Protein AF-A0A101G622-F1 (afdb_monomer)

Secondary structure (DSSP, 8-state):
--HHHH-SSHHHHHHHHHHHHHHHHHHHHHHHHTSSS-HHHHHHHHHHHHHHHHHHS-HHHHHHHHTT-HHHHHHHHHHHHHHHHHHHHHHHHHHHTTSS-TT--HHHHHHHHHHHHHHHHHS-GGGT-SSHHHHHHHHHHHHHHTTSPP----

Mean predicted aligned error: 6.84 Å

Solvent-accessible surface area (backbone atoms only — not comparable to full-atom values): 9108 Å² total; per-residue (Å²): 127,72,62,72,76,77,27,91,44,72,65,54,44,52,53,51,52,52,52,47,54,54,51,52,49,50,53,52,51,48,51,48,74,68,46,94,59,60,63,71,56,35,52,52,52,46,50,54,51,56,53,57,49,42,83,74,53,54,68,67,59,58,58,63,46,59,80,69,40,73,68,51,56,54,49,51,54,50,51,52,51,53,52,51,52,54,50,51,51,51,50,52,55,26,29,76,73,65,74,38,68,78,82,62,56,62,70,60,52,54,49,52,52,52,51,58,66,46,44,73,82,75,48,84,54,72,85,81,29,97,43,70,62,53,47,51,49,55,51,52,44,40,70,79,44,49,93,51,82,76,83,71,88,126

pLDDT: mean 81.06, std 10.43, range [35.12, 93.88]

Sequence (154 aa):
MTFYKHFRNKKDLVLQIIKKLYDDAIDEGKSVLRSSKPHRQRVADLLEWKIKMLDQQTPPMLLDIKDYDPSLEKFIKQKSSESLLLFKDFIRDGQEEGVFRKNLNMGFLLHIFQILSNSFFSENLEQYFESYEDYIREYLDFLFYGLTEREDKA

Foldseek 3Di:
DVVCVVAVDPLRVVLVVVLVVLVVLVVVLVCLLPDPDPLVVSLVVNLVSVLVVPVVDFPVNVVVVVVRDVVVVVVVVVSVVVVLVSVLVSQVVCVVVVNDPVPDDSVVVSVVVVVLVVCSVVPPCVVPDVGVSRSVNVVSCCVRVNPDDDPDDD

Structure (mmCIF, N/CA/C/O backbone):
data_AF-A0A101G622-F1
#
_entry.id   AF-A0A101G622-F1
#
loop_
_atom_site.group_PDB
_atom_site.id
_atom_site.type_symbol
_atom_site.label_atom_id
_atom_site.label_alt_id
_atom_site.label_comp_id
_atom_site.label_asym_id
_atom_site.label_entity_id
_atom_site.label_seq_id
_atom_site.pdbx_PDB_ins_code
_atom_site.Cartn_x
_atom_site.Cartn_y
_atom_site.Cartn_z
_atom_site.occupancy
_atom_site.B_iso_or_equiv
_atom_site.auth_seq_id
_atom_site.auth_comp_id
_atom_site.auth_asym_id
_atom_site.auth_atom_id
_atom_site.pdbx_PDB_model_num
ATOM 1 N N . MET A 1 1 ? 27.408 -17.971 -25.029 1.00 57.47 1 MET A N 1
ATOM 2 C CA . MET A 1 1 ? 26.592 -16.760 -24.786 1.00 57.47 1 MET A CA 1
ATOM 3 C C . MET A 1 1 ? 25.468 -17.099 -23.820 1.00 57.47 1 MET A C 1
ATOM 5 O O . MET A 1 1 ? 24.574 -17.845 -24.194 1.00 57.47 1 MET A O 1
ATOM 9 N N . THR A 1 2 ? 25.524 -16.597 -22.587 1.00 81.44 2 THR A N 1
ATOM 10 C CA . THR A 1 2 ? 24.566 -16.958 -21.522 1.00 81.44 2 THR A CA 1
ATOM 11 C C . THR A 1 2 ? 23.343 -16.033 -21.496 1.00 81.44 2 THR A C 1
ATOM 13 O O . THR A 1 2 ? 22.255 -16.480 -21.177 1.00 81.44 2 THR A O 1
ATOM 16 N N . PHE A 1 3 ? 23.483 -14.769 -21.916 1.00 80.81 3 PHE A N 1
ATOM 17 C CA . PHE A 1 3 ? 22.412 -13.761 -21.870 1.00 80.81 3 PHE A CA 1
ATOM 18 C C . PHE A 1 3 ? 21.204 -14.107 -22.758 1.00 80.81 3 PHE A C 1
ATOM 20 O O . PHE A 1 3 ? 20.089 -14.260 -22.269 1.00 80.81 3 PHE A O 1
ATOM 27 N N . TYR A 1 4 ? 21.437 -14.315 -24.058 1.00 84.06 4 TYR A N 1
ATOM 28 C CA . TYR A 1 4 ? 20.369 -14.593 -25.029 1.00 84.06 4 TYR A CA 1
ATOM 29 C C . TYR A 1 4 ? 19.739 -15.987 -24.896 1.00 84.06 4 TYR A C 1
ATOM 31 O O . TYR A 1 4 ? 18.751 -16.286 -25.558 1.00 84.06 4 TYR A O 1
ATOM 39 N N . LYS A 1 5 ? 20.288 -16.838 -24.018 1.00 82.31 5 LYS A N 1
ATOM 40 C CA . LYS A 1 5 ? 19.654 -18.100 -23.617 1.00 82.31 5 LYS A CA 1
ATOM 41 C C . LYS A 1 5 ? 18.431 -17.859 -22.724 1.00 82.31 5 LYS A C 1
ATOM 43 O O . LYS A 1 5 ? 17.519 -18.678 -22.726 1.00 82.31 5 LYS A O 1
ATOM 48 N N . HIS A 1 6 ? 18.426 -16.761 -21.967 1.00 82.06 6 HIS A N 1
ATOM 49 C CA . HIS A 1 6 ? 17.393 -16.447 -20.978 1.00 82.06 6 HIS A CA 1
ATOM 50 C C . HIS A 1 6 ? 16.532 -15.240 -21.369 1.00 82.06 6 HIS A C 1
ATOM 52 O O . HIS A 1 6 ? 15.362 -15.200 -21.004 1.00 82.06 6 HIS A O 1
ATOM 58 N N . PHE A 1 7 ? 17.077 -14.295 -22.143 1.00 86.12 7 PHE A N 1
ATOM 59 C CA . PHE A 1 7 ? 16.385 -13.055 -22.501 1.00 86.12 7 PHE A CA 1
ATOM 60 C C . PHE A 1 7 ? 16.459 -12.788 -23.998 1.00 86.12 7 PHE A C 1
ATOM 62 O O . PHE A 1 7 ? 17.532 -12.840 -24.601 1.00 86.12 7 PHE A O 1
ATOM 69 N N . ARG A 1 8 ? 15.324 -12.441 -24.607 1.00 81.38 8 ARG A N 1
ATOM 70 C CA . ARG A 1 8 ? 15.254 -12.154 -26.050 1.00 81.38 8 ARG A CA 1
ATOM 71 C C . ARG A 1 8 ? 16.020 -10.883 -26.413 1.00 81.38 8 ARG A C 1
ATOM 73 O O . ARG A 1 8 ? 16.626 -10.807 -27.476 1.00 81.38 8 ARG A O 1
ATOM 80 N N . ASN A 1 9 ? 15.974 -9.879 -25.541 1.00 84.31 9 ASN A N 1
ATOM 81 C CA . ASN A 1 9 ? 16.667 -8.600 -25.678 1.00 84.31 9 ASN A CA 1
ATOM 82 C C . ASN A 1 9 ? 16.691 -7.866 -24.320 1.00 84.31 9 ASN A C 1
ATOM 84 O O . ASN A 1 9 ? 16.136 -8.345 -23.332 1.00 84.31 9 ASN A O 1
ATOM 88 N N . LYS A 1 10 ? 17.321 -6.685 -24.263 1.0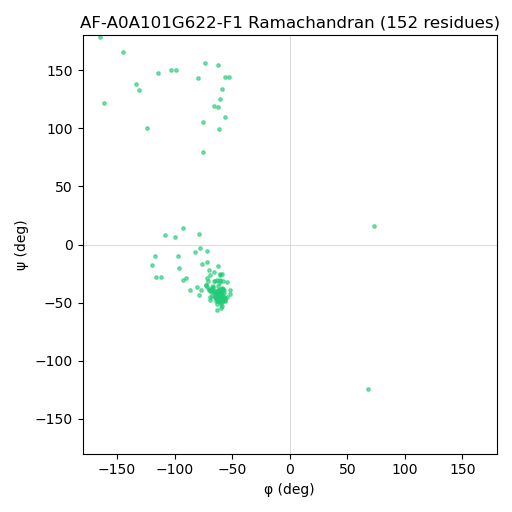0 82.56 10 LYS A N 1
ATOM 89 C CA . LYS A 1 10 ? 17.373 -5.867 -23.038 1.00 82.56 10 LYS A CA 1
ATOM 90 C C . LYS A 1 10 ? 15.985 -5.449 -22.532 1.00 82.56 10 LYS A C 1
ATOM 92 O O . LYS A 1 10 ? 15.811 -5.353 -21.324 1.00 82.56 10 LYS A O 1
ATOM 97 N N . LYS A 1 11 ? 15.005 -5.249 -23.424 1.00 80.88 11 LYS A N 1
ATOM 98 C CA . LYS A 1 11 ? 13.637 -4.888 -23.023 1.00 80.88 11 LYS A CA 1
ATOM 99 C C . LYS A 1 11 ? 12.943 -6.026 -22.283 1.00 80.88 11 LYS A C 1
ATOM 101 O O . LYS A 1 11 ? 12.338 -5.806 -21.243 1.00 80.88 11 LYS A O 1
ATOM 106 N N . ASP A 1 12 ? 13.088 -7.240 -22.804 1.00 83.00 12 ASP A N 1
ATOM 107 C CA . ASP A 1 12 ? 12.561 -8.462 -22.195 1.00 83.00 12 ASP A CA 1
ATOM 108 C C . ASP A 1 12 ? 13.156 -8.696 -20.798 1.00 83.00 12 ASP A C 1
ATOM 110 O O . ASP A 1 12 ? 12.424 -8.987 -19.856 1.00 83.00 12 ASP A O 1
ATOM 114 N N . LEU A 1 13 ? 14.463 -8.463 -20.629 1.00 85.25 13 LEU A N 1
ATOM 115 C CA . LEU A 1 13 ? 15.103 -8.509 -19.313 1.00 85.25 13 LEU A CA 1
ATOM 116 C C . LEU A 1 13 ? 14.490 -7.496 -18.333 1.00 85.25 13 LEU A C 1
ATOM 11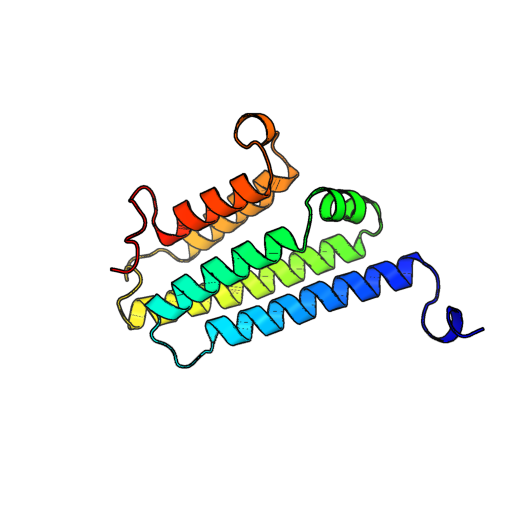8 O O . LEU A 1 13 ? 14.111 -7.875 -17.227 1.00 85.25 13 LEU A O 1
ATOM 122 N N . VAL A 1 14 ? 14.372 -6.225 -18.731 1.00 82.19 14 VAL A N 1
ATOM 123 C CA . VAL A 1 14 ? 13.802 -5.164 -17.880 1.00 82.19 14 VAL A CA 1
ATOM 124 C C . VAL A 1 14 ? 12.365 -5.501 -17.477 1.00 82.19 14 VAL A C 1
ATOM 126 O O . VAL A 1 14 ? 12.024 -5.428 -16.298 1.00 82.19 14 VAL A O 1
ATOM 129 N N . LEU A 1 15 ? 11.542 -5.961 -18.423 1.00 82.44 15 LEU A N 1
ATOM 130 C CA . LEU A 1 15 ? 10.162 -6.361 -18.149 1.00 82.44 15 LEU A CA 1
ATOM 131 C C . LEU A 1 15 ? 10.084 -7.516 -17.139 1.00 82.44 15 LEU A C 1
ATOM 133 O O . LEU A 1 15 ? 9.225 -7.500 -16.258 1.00 82.44 15 LEU A O 1
ATOM 137 N N . GLN A 1 16 ? 10.960 -8.516 -17.253 1.00 87.00 16 GLN A N 1
ATOM 138 C CA . GLN A 1 16 ? 10.999 -9.640 -16.313 1.00 87.00 16 GLN A CA 1
ATOM 139 C C . GLN A 1 16 ? 11.455 -9.212 -14.914 1.00 87.00 16 GLN A C 1
ATOM 141 O O . GLN A 1 16 ? 10.869 -9.667 -13.932 1.00 87.00 16 GLN A O 1
ATOM 146 N N . ILE A 1 17 ? 12.439 -8.311 -14.817 1.00 86.06 17 ILE A N 1
ATOM 147 C CA . ILE A 1 17 ? 12.878 -7.740 -13.535 1.00 86.06 17 ILE A CA 1
ATOM 148 C C . ILE A 1 17 ? 11.718 -7.005 -12.863 1.00 86.06 17 ILE A C 1
ATOM 150 O O . ILE A 1 17 ? 11.421 -7.275 -11.705 1.00 86.06 17 ILE A O 1
ATOM 154 N N . ILE A 1 18 ? 11.022 -6.132 -13.594 1.00 83.50 18 ILE A N 1
ATOM 155 C CA . ILE A 1 18 ? 9.917 -5.345 -13.034 1.00 83.50 18 ILE A CA 1
ATOM 156 C C . ILE A 1 18 ? 8.778 -6.258 -12.587 1.00 83.50 18 ILE A C 1
ATOM 158 O O . ILE A 1 18 ? 8.288 -6.121 -11.470 1.00 83.50 18 ILE A O 1
ATOM 162 N N . LYS A 1 19 ? 8.387 -7.237 -13.411 1.00 86.81 19 LYS A N 1
ATOM 163 C CA . LYS A 1 19 ? 7.356 -8.210 -13.023 1.00 86.81 19 LYS A CA 1
ATOM 164 C C . LYS A 1 19 ? 7.719 -8.929 -11.732 1.00 86.81 19 LYS A C 1
ATOM 166 O O . LYS A 1 19 ? 6.896 -8.980 -10.825 1.00 86.81 19 LYS A O 1
ATOM 171 N N . LYS A 1 20 ? 8.967 -9.395 -11.631 1.00 88.75 20 LYS A N 1
ATOM 172 C CA . LYS A 1 20 ? 9.468 -10.044 -10.424 1.00 88.75 20 LYS A CA 1
ATOM 173 C C . LYS A 1 20 ? 9.435 -9.113 -9.208 1.00 88.75 20 LYS A C 1
ATOM 175 O O . LYS A 1 20 ? 8.965 -9.543 -8.165 1.00 88.75 20 LYS A O 1
ATOM 180 N N . LEU A 1 21 ? 9.867 -7.857 -9.341 1.00 86.06 21 LEU A N 1
ATOM 181 C CA . LEU A 1 21 ? 9.825 -6.881 -8.244 1.00 86.06 21 LEU A CA 1
ATOM 182 C C . LEU A 1 21 ? 8.397 -6.661 -7.725 1.00 86.06 21 LEU A C 1
ATOM 184 O O . LEU A 1 21 ? 8.179 -6.633 -6.519 1.00 86.06 21 LEU A O 1
ATOM 188 N N . TYR A 1 22 ? 7.417 -6.536 -8.624 1.00 85.62 22 TYR A N 1
ATOM 189 C CA . TYR A 1 22 ? 6.013 -6.380 -8.234 1.00 85.62 22 TYR A CA 1
ATOM 190 C C . TYR A 1 22 ? 5.419 -7.652 -7.622 1.00 85.62 22 TYR A C 1
ATOM 192 O O . TYR A 1 22 ? 4.630 -7.555 -6.684 1.00 85.62 22 TYR A O 1
ATOM 200 N N . ASP A 1 23 ? 5.764 -8.829 -8.147 1.00 89.56 23 ASP A N 1
ATOM 201 C CA . ASP A 1 23 ? 5.310 -10.105 -7.590 1.00 89.56 23 ASP A CA 1
ATOM 202 C C . ASP A 1 23 ? 5.870 -10.317 -6.176 1.00 89.56 23 ASP A C 1
ATOM 204 O O . ASP A 1 23 ? 5.095 -10.562 -5.251 1.00 89.56 23 ASP A O 1
ATOM 208 N N . ASP A 1 24 ? 7.177 -10.108 -5.991 1.00 90.56 24 ASP A N 1
ATOM 209 C CA . ASP A 1 24 ? 7.838 -10.199 -4.687 1.00 90.56 24 ASP A CA 1
ATOM 210 C C . ASP A 1 24 ? 7.222 -9.199 -3.689 1.00 90.56 24 ASP A C 1
ATOM 212 O O . ASP A 1 24 ? 6.875 -9.575 -2.570 1.00 90.56 24 ASP A O 1
ATOM 216 N N . ALA A 1 25 ? 6.995 -7.945 -4.106 1.00 88.12 25 ALA A N 1
ATOM 217 C CA . ALA A 1 25 ? 6.363 -6.934 -3.258 1.00 88.12 25 ALA A CA 1
ATOM 218 C C . ALA A 1 25 ? 4.932 -7.327 -2.851 1.00 88.12 25 ALA A C 1
ATOM 220 O O . ALA A 1 25 ? 4.539 -7.166 -1.696 1.00 88.12 25 ALA A O 1
ATOM 221 N N . ILE A 1 26 ? 4.125 -7.872 -3.765 1.00 89.44 26 ILE A N 1
ATOM 222 C CA .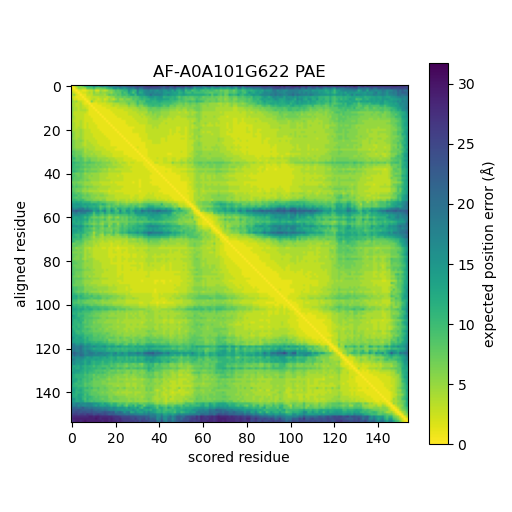 ILE A 1 26 ? 2.777 -8.333 -3.409 1.00 89.44 26 ILE A CA 1
ATOM 223 C C . ILE A 1 26 ? 2.833 -9.485 -2.404 1.00 89.44 26 ILE A C 1
ATOM 225 O O . ILE A 1 26 ? 2.017 -9.517 -1.479 1.00 89.44 26 ILE A O 1
ATOM 229 N N . ASP A 1 27 ? 3.762 -10.420 -2.566 1.00 92.56 27 ASP A N 1
ATOM 230 C CA . ASP A 1 27 ? 3.885 -11.563 -1.666 1.00 92.56 27 ASP A CA 1
ATOM 231 C C . ASP A 1 27 ? 4.394 -11.148 -0.275 1.00 92.56 27 ASP A C 1
ATOM 233 O O . ASP A 1 27 ? 3.848 -11.605 0.736 1.00 92.56 27 ASP A O 1
ATOM 237 N N . GLU A 1 28 ? 5.335 -10.202 -0.197 1.00 92.06 28 GLU A N 1
ATOM 238 C CA . GLU A 1 28 ? 5.724 -9.561 1.066 1.00 92.06 28 GLU A CA 1
ATOM 239 C C . GLU A 1 28 ? 4.533 -8.860 1.732 1.00 92.06 28 GLU A C 1
ATOM 241 O O . GLU A 1 28 ? 4.247 -9.096 2.910 1.00 92.06 28 GLU A O 1
ATOM 246 N N . GLY A 1 29 ? 3.776 -8.064 0.971 1.00 91.38 29 GLY A N 1
ATOM 247 C CA . GLY A 1 29 ? 2.575 -7.394 1.463 1.00 91.38 29 GLY A CA 1
ATOM 248 C C . GLY A 1 29 ? 1.534 -8.387 1.991 1.00 91.38 29 GLY A C 1
ATOM 249 O O . GLY A 1 29 ? 0.992 -8.199 3.079 1.00 91.38 29 GLY A O 1
ATOM 250 N N . LYS A 1 30 ? 1.292 -9.501 1.285 1.00 93.12 30 LYS A N 1
ATOM 251 C CA . LYS A 1 30 ? 0.403 -10.581 1.754 1.00 93.12 30 LYS A CA 1
ATOM 252 C C . LYS A 1 30 ? 0.874 -11.164 3.086 1.00 93.12 30 LYS A C 1
ATOM 254 O O . LYS A 1 30 ? 0.030 -11.450 3.934 1.00 93.12 30 LYS A O 1
ATOM 259 N N . SER A 1 31 ? 2.182 -11.334 3.277 1.00 93.88 31 SER A N 1
ATOM 260 C CA . SER A 1 31 ? 2.750 -11.820 4.540 1.00 93.88 31 SER A CA 1
ATOM 261 C C . SER A 1 31 ? 2.467 -10.860 5.701 1.00 93.88 31 SER A C 1
ATOM 263 O O . SER A 1 31 ? 2.024 -11.296 6.764 1.00 93.88 31 SER A O 1
ATOM 265 N N . VAL A 1 32 ? 2.625 -9.548 5.484 1.00 93.38 32 VAL A N 1
ATOM 266 C CA . VAL A 1 32 ? 2.294 -8.520 6.490 1.00 93.38 32 VAL A CA 1
ATOM 267 C C . VAL A 1 32 ? 0.807 -8.574 6.856 1.00 93.38 32 VAL A C 1
ATOM 269 O O . VAL A 1 32 ? 0.452 -8.677 8.035 1.00 93.38 32 VAL A O 1
ATOM 272 N N . LEU A 1 33 ? -0.064 -8.587 5.841 1.00 91.06 33 LEU A N 1
ATOM 273 C CA . LEU A 1 33 ? -1.520 -8.578 6.012 1.00 91.06 33 LEU A CA 1
ATOM 274 C C . LEU A 1 33 ? -2.059 -9.851 6.683 1.00 91.06 33 LEU A C 1
ATOM 276 O O . LEU A 1 33 ? -3.067 -9.779 7.380 1.00 91.06 33 LEU A O 1
ATOM 280 N N . ARG A 1 34 ? -1.414 -11.007 6.476 1.00 91.19 34 ARG A N 1
ATOM 281 C CA . ARG A 1 34 ? -1.845 -12.319 7.002 1.00 91.19 34 ARG A CA 1
ATOM 282 C C . ARG A 1 34 ? -1.095 -12.762 8.256 1.00 91.19 34 ARG A C 1
ATOM 284 O O . ARG A 1 34 ? -1.270 -13.897 8.696 1.00 91.19 34 ARG A O 1
ATOM 291 N N . SER A 1 35 ? -0.248 -11.906 8.820 1.00 93.19 35 SER A N 1
ATOM 292 C CA . SER A 1 35 ? 0.459 -12.237 10.054 1.00 93.19 35 SER A CA 1
ATOM 293 C C . SER A 1 35 ? -0.521 -12.463 11.214 1.00 93.19 35 SER A C 1
ATOM 295 O O . SER A 1 35 ? -1.627 -11.924 11.244 1.00 93.19 35 SER A O 1
ATOM 297 N N . SER A 1 36 ? -0.105 -13.250 12.205 1.00 92.44 36 SER A N 1
ATOM 298 C CA . SER A 1 36 ? -0.910 -13.555 13.396 1.00 92.44 36 SER A CA 1
ATOM 299 C C . SER A 1 36 ? -0.913 -12.433 14.444 1.00 92.44 36 SER A C 1
ATOM 301 O O . SER A 1 36 ? -1.345 -12.650 15.575 1.00 92.44 36 SER A O 1
ATOM 303 N N . LYS A 1 37 ? -0.369 -11.254 14.117 1.00 92.81 37 LYS A N 1
ATOM 304 C CA . LYS A 1 37 ? -0.318 -10.103 15.023 1.00 92.81 37 LYS A CA 1
ATOM 305 C C . LYS A 1 37 ? -1.707 -9.462 15.166 1.00 92.81 37 LYS A C 1
ATOM 307 O O . LYS A 1 37 ? -2.511 -9.555 14.238 1.00 92.81 37 LYS A O 1
ATOM 312 N N . PRO A 1 38 ? -1.979 -8.744 16.273 1.00 92.69 38 PRO A N 1
ATOM 313 C CA . PRO A 1 38 ? -3.177 -7.920 16.397 1.00 92.69 38 PRO A CA 1
ATOM 314 C C . PRO A 1 38 ? -3.322 -6.951 15.223 1.00 92.69 38 PRO A C 1
ATOM 316 O O . PRO A 1 38 ? -2.336 -6.371 14.760 1.00 92.69 38 PRO A O 1
ATOM 319 N N . HIS A 1 39 ? -4.552 -6.704 14.785 1.00 91.81 39 HIS A N 1
ATOM 320 C CA . HIS A 1 39 ? -4.812 -5.914 13.586 1.00 91.81 39 HIS A CA 1
ATOM 321 C C . HIS A 1 39 ? -4.221 -4.498 13.629 1.00 91.81 39 HIS A C 1
ATOM 323 O O . HIS A 1 39 ? -3.649 -4.043 12.644 1.00 91.81 39 HIS A O 1
ATOM 329 N N . ARG A 1 40 ? -4.243 -3.824 14.789 1.00 89.31 40 ARG A N 1
ATOM 330 C CA . ARG A 1 40 ? -3.576 -2.515 14.966 1.00 89.31 40 ARG A CA 1
ATOM 331 C C . ARG A 1 40 ? -2.070 -2.575 14.711 1.00 89.31 40 ARG A C 1
ATOM 333 O O . ARG A 1 40 ? -1.512 -1.653 14.128 1.00 89.31 40 ARG A O 1
ATOM 340 N N . GLN A 1 41 ? -1.413 -3.659 15.120 1.00 90.06 41 GLN A N 1
ATOM 341 C CA . GLN A 1 41 ? 0.012 -3.847 14.843 1.00 90.06 41 GLN A CA 1
ATOM 342 C C . GLN A 1 41 ? 0.242 -4.115 13.356 1.00 90.06 41 GLN A C 1
ATOM 344 O O . GLN A 1 41 ? 1.157 -3.543 12.780 1.00 90.06 41 GLN A O 1
ATOM 349 N N . ARG A 1 42 ? -0.635 -4.896 12.714 1.00 92.88 42 ARG A N 1
ATOM 350 C CA . ARG A 1 42 ? -0.585 -5.117 11.262 1.00 92.88 42 ARG A CA 1
ATOM 351 C C . ARG A 1 42 ? -0.773 -3.831 10.455 1.00 92.88 42 ARG A C 1
ATOM 353 O O . ARG A 1 42 ? -0.181 -3.716 9.393 1.00 92.88 42 ARG A O 1
ATOM 360 N N . VAL A 1 43 ? -1.575 -2.875 10.935 1.00 89.81 43 VAL A N 1
ATOM 361 C CA . VAL A 1 43 ? -1.705 -1.543 10.312 1.00 89.81 43 VAL A CA 1
ATOM 362 C C . VAL A 1 43 ? -0.369 -0.803 10.342 1.00 89.81 43 VAL A C 1
ATOM 364 O O . VAL A 1 43 ? 0.070 -0.305 9.310 1.00 89.81 43 VAL A O 1
ATOM 367 N N . ALA A 1 44 ? 0.299 -0.775 11.499 1.00 88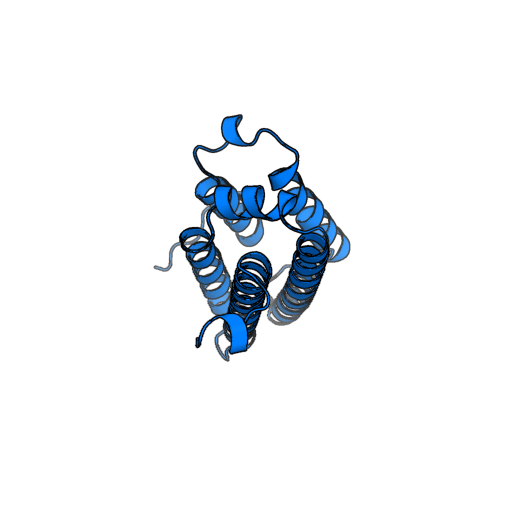.19 44 ALA A N 1
ATOM 368 C CA . ALA A 1 44 ? 1.613 -0.149 11.627 1.00 88.19 44 ALA A CA 1
ATOM 369 C C . ALA A 1 44 ? 2.664 -0.845 10.746 1.00 88.19 44 ALA A C 1
ATOM 371 O O . ALA A 1 44 ? 3.384 -0.175 10.012 1.00 88.19 44 ALA A O 1
ATOM 372 N N . ASP A 1 45 ? 2.693 -2.180 10.749 1.00 91.38 45 ASP A N 1
ATOM 373 C CA . ASP A 1 45 ? 3.602 -2.956 9.902 1.00 91.38 45 ASP A CA 1
ATOM 374 C C . ASP A 1 45 ? 3.335 -2.709 8.406 1.00 91.38 45 ASP A C 1
ATOM 376 O O . ASP A 1 45 ? 4.267 -2.628 7.609 1.00 91.38 45 ASP A O 1
ATOM 380 N N . LEU A 1 46 ? 2.062 -2.586 8.008 1.00 90.44 46 LEU A N 1
ATOM 381 C CA . LEU A 1 46 ? 1.668 -2.279 6.632 1.00 90.44 46 LEU A CA 1
ATOM 382 C C . LEU A 1 46 ? 2.162 -0.894 6.213 1.00 90.44 46 LEU A C 1
ATOM 384 O O . LEU A 1 46 ? 2.656 -0.747 5.097 1.00 90.44 46 LEU A O 1
ATOM 388 N N . LEU A 1 47 ? 2.041 0.097 7.097 1.00 86.31 47 LEU A N 1
ATOM 389 C CA . LEU A 1 47 ? 2.533 1.453 6.872 1.00 86.31 47 LEU A CA 1
ATOM 390 C C . LEU A 1 47 ? 4.059 1.469 6.715 1.00 86.31 47 LEU A C 1
ATOM 392 O O . LEU A 1 47 ? 4.564 1.977 5.718 1.00 86.31 47 LEU A O 1
ATOM 396 N N . GLU A 1 48 ? 4.788 0.854 7.647 1.00 87.19 48 GLU A N 1
ATOM 397 C CA . GLU A 1 48 ? 6.253 0.755 7.596 1.00 87.19 48 GLU A CA 1
ATOM 398 C C . GLU A 1 48 ? 6.731 0.024 6.337 1.00 87.19 48 GLU A C 1
ATOM 400 O O . GLU A 1 48 ? 7.657 0.473 5.659 1.00 87.19 48 GLU A O 1
ATOM 405 N N . TRP A 1 49 ? 6.069 -1.079 5.978 1.00 89.69 49 TRP A N 1
ATOM 406 C CA . TRP A 1 49 ? 6.376 -1.811 4.754 1.00 89.69 49 TRP A CA 1
ATOM 407 C C . TRP A 1 49 ? 6.104 -0.967 3.502 1.00 89.69 49 TRP A C 1
ATOM 409 O O . TRP A 1 49 ? 6.944 -0.933 2.604 1.00 89.69 49 TRP A O 1
ATOM 419 N N . LYS A 1 50 ? 4.978 -0.242 3.442 1.00 85.12 50 LYS A N 1
ATOM 420 C CA . LYS A 1 50 ? 4.669 0.660 2.322 1.00 85.12 50 LYS A CA 1
ATOM 421 C C . LYS A 1 50 ? 5.701 1.777 2.186 1.00 85.12 50 LYS A C 1
ATOM 423 O O . LYS A 1 50 ? 6.110 2.042 1.061 1.00 85.12 50 LYS A O 1
ATOM 428 N N . ILE A 1 51 ? 6.147 2.368 3.294 1.00 80.25 51 ILE A N 1
ATOM 429 C CA . ILE A 1 51 ? 7.203 3.390 3.295 1.00 80.25 51 ILE A CA 1
ATOM 430 C C . ILE A 1 51 ? 8.513 2.797 2.766 1.00 80.25 51 ILE A C 1
ATOM 432 O O . ILE A 1 51 ? 9.086 3.331 1.827 1.00 80.25 51 ILE A O 1
ATOM 436 N N . LYS A 1 52 ? 8.932 1.628 3.264 1.00 83.38 52 LYS A N 1
ATOM 437 C CA . LYS A 1 52 ? 10.150 0.948 2.791 1.00 83.38 52 LYS A CA 1
ATOM 438 C C . LYS A 1 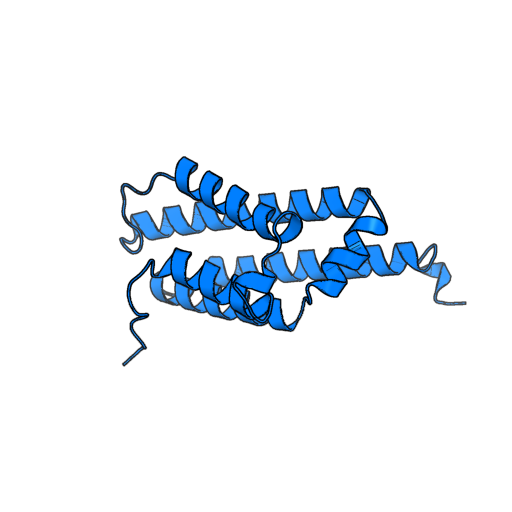52 ? 10.128 0.647 1.285 1.00 83.38 52 LYS A C 1
ATOM 440 O O . LYS A 1 52 ? 11.177 0.612 0.646 1.00 83.38 52 LYS A O 1
ATOM 445 N N . MET A 1 53 ? 8.952 0.395 0.709 1.00 78.75 53 MET A N 1
ATOM 446 C CA . MET A 1 53 ? 8.817 0.187 -0.737 1.00 78.75 53 MET A CA 1
ATOM 447 C C . MET A 1 53 ? 9.063 1.467 -1.549 1.00 78.75 53 MET A C 1
ATOM 449 O O . MET A 1 53 ? 9.492 1.361 -2.698 1.00 78.75 53 MET A O 1
ATOM 453 N N . LEU A 1 54 ? 8.838 2.653 -0.974 1.00 69.06 54 LEU A N 1
ATOM 454 C CA . LEU A 1 54 ? 9.133 3.935 -1.627 1.00 69.06 54 LEU A CA 1
ATOM 455 C C . LEU A 1 54 ? 10.632 4.149 -1.790 1.00 69.06 54 LEU A C 1
ATOM 457 O O . LEU A 1 54 ? 11.072 4.520 -2.874 1.00 69.06 54 LEU A O 1
ATOM 461 N N . ASP A 1 55 ? 11.416 3.793 -0.771 1.00 67.44 55 ASP A N 1
ATOM 462 C CA . ASP A 1 55 ? 12.881 3.874 -0.818 1.00 67.44 55 ASP A CA 1
ATOM 463 C C . ASP A 1 55 ? 13.475 2.990 -1.932 1.00 67.44 55 ASP A C 1
ATOM 465 O O . ASP A 1 55 ? 14.577 3.230 -2.425 1.00 67.44 55 ASP A O 1
ATOM 469 N N . GLN A 1 56 ? 12.751 1.937 -2.327 1.00 67.12 56 GLN A N 1
ATOM 470 C CA . GLN A 1 56 ? 13.191 0.954 -3.318 1.00 67.12 56 GLN A CA 1
ATOM 471 C C . GLN A 1 56 ? 12.673 1.229 -4.737 1.00 67.12 56 GLN A C 1
ATOM 473 O O . GLN A 1 56 ? 13.251 0.717 -5.699 1.00 67.12 56 GLN A O 1
ATOM 478 N N . GLN A 1 57 ? 11.599 2.010 -4.892 1.00 64.19 57 GLN A N 1
ATOM 479 C CA . GLN A 1 57 ? 10.974 2.313 -6.182 1.00 64.19 57 GLN A CA 1
ATOM 480 C C . GLN A 1 57 ? 10.902 3.824 -6.388 1.00 64.19 57 GLN A C 1
ATOM 482 O O . GLN A 1 57 ? 10.002 4.494 -5.888 1.00 64.19 57 GLN A O 1
ATOM 487 N N . THR A 1 58 ? 11.834 4.374 -7.165 1.00 60.25 58 THR A N 1
ATOM 488 C CA . THR A 1 58 ? 11.853 5.816 -7.418 1.00 60.25 58 THR A CA 1
ATOM 489 C C . THR A 1 58 ? 10.831 6.214 -8.502 1.00 60.25 58 THR A C 1
ATOM 491 O O . THR A 1 58 ? 10.657 5.498 -9.493 1.00 60.25 58 THR A O 1
ATOM 494 N N . PRO A 1 59 ? 10.172 7.381 -8.382 1.00 61.56 59 PRO A N 1
ATOM 495 C CA . PRO A 1 59 ? 9.258 7.929 -9.397 1.00 61.56 59 PRO A CA 1
ATOM 496 C C . PRO A 1 59 ? 9.833 8.006 -10.808 1.00 61.56 59 PRO A C 1
ATOM 498 O O . PRO A 1 59 ? 9.118 7.632 -11.737 1.00 61.56 59 PRO A O 1
ATOM 501 N N . PRO A 1 60 ? 11.101 8.432 -11.006 1.00 64.62 60 PRO A N 1
ATOM 502 C CA . PRO A 1 60 ? 11.694 8.475 -12.335 1.00 64.62 60 PRO A CA 1
ATOM 503 C C . PRO A 1 60 ? 11.703 7.098 -12.994 1.00 64.62 60 PRO A C 1
ATOM 505 O O . PRO A 1 60 ? 11.377 6.990 -14.168 1.00 64.62 60 PRO A O 1
ATOM 508 N N . MET A 1 61 ? 11.948 6.028 -12.223 1.00 68.81 61 MET A N 1
ATOM 509 C CA . MET A 1 61 ? 11.868 4.662 -12.737 1.00 68.81 61 MET A CA 1
ATOM 510 C C . MET A 1 61 ? 10.462 4.359 -13.275 1.00 68.81 61 MET A C 1
ATOM 512 O O . MET A 1 61 ? 10.330 3.839 -14.377 1.00 68.81 61 MET A O 1
ATOM 516 N N . LEU A 1 62 ? 9.407 4.700 -12.528 1.00 65.00 62 LEU A N 1
ATOM 517 C CA . LEU A 1 62 ? 8.018 4.451 -12.936 1.00 65.00 62 LEU A CA 1
ATOM 518 C C . LEU A 1 62 ? 7.595 5.286 -14.157 1.00 65.00 62 LEU A C 1
ATOM 520 O O . LEU A 1 62 ? 6.852 4.783 -15.003 1.00 65.00 62 LEU A O 1
ATOM 524 N N . LEU A 1 63 ? 8.077 6.527 -14.266 1.00 67.81 63 LEU A N 1
ATOM 525 C CA . LEU A 1 63 ? 7.825 7.402 -15.415 1.00 67.81 63 LEU A CA 1
ATOM 526 C C . LEU A 1 63 ? 8.549 6.899 -16.670 1.00 67.81 63 LEU A C 1
ATOM 528 O O . LEU A 1 63 ? 7.904 6.711 -17.701 1.00 67.81 63 LEU A O 1
ATOM 532 N N . ASP A 1 64 ? 9.837 6.565 -16.558 1.00 69.50 64 ASP A N 1
ATOM 533 C CA . ASP A 1 64 ? 10.650 6.018 -17.655 1.00 69.50 64 ASP A CA 1
ATOM 534 C C . ASP A 1 64 ? 10.087 4.686 -18.183 1.00 69.50 64 ASP A C 1
ATOM 536 O O . ASP A 1 64 ? 10.212 4.344 -19.363 1.00 69.50 64 ASP A O 1
ATOM 540 N N . ILE A 1 65 ? 9.448 3.916 -17.301 1.00 67.31 65 ILE A N 1
ATOM 541 C CA . ILE A 1 65 ? 8.843 2.621 -17.608 1.00 67.31 65 ILE A CA 1
ATOM 542 C C . ILE A 1 65 ? 7.551 2.756 -18.431 1.00 67.31 65 ILE A C 1
ATOM 544 O O . ILE A 1 65 ? 7.284 1.900 -19.283 1.00 67.31 65 ILE A O 1
ATOM 548 N N . LYS A 1 66 ? 6.746 3.800 -18.197 1.00 64.31 66 LYS A N 1
ATOM 549 C CA . LYS A 1 66 ? 5.445 3.993 -18.864 1.00 64.31 66 LYS A CA 1
ATOM 550 C C . LYS A 1 66 ? 5.586 4.069 -20.386 1.00 64.31 66 LYS A C 1
ATOM 552 O O . LYS A 1 66 ? 4.777 3.484 -21.106 1.00 64.31 66 LYS A O 1
ATOM 557 N N . ASP A 1 67 ? 6.646 4.709 -20.864 1.00 68.75 67 ASP A N 1
ATOM 558 C CA . ASP A 1 67 ? 6.907 4.894 -22.294 1.00 68.75 67 ASP A CA 1
ATOM 559 C C . ASP A 1 67 ? 7.583 3.671 -22.947 1.00 68.75 67 ASP A C 1
ATOM 561 O O . ASP A 1 67 ? 7.761 3.613 -24.168 1.00 68.75 67 ASP A O 1
ATOM 565 N N . TYR A 1 68 ? 7.962 2.666 -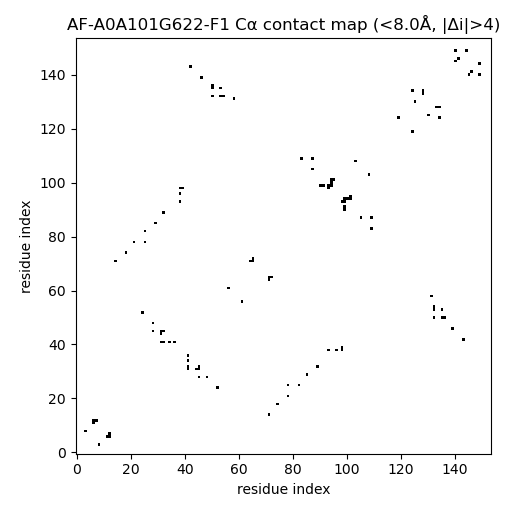22.150 1.00 69.56 68 TYR A N 1
ATOM 566 C CA . TYR A 1 68 ? 8.814 1.567 -22.596 1.00 69.56 68 TYR A CA 1
ATOM 567 C C . TYR A 1 68 ? 8.048 0.396 -23.239 1.00 69.56 68 TYR A C 1
ATOM 569 O O . TYR A 1 68 ? 8.533 -0.181 -24.222 1.00 69.56 68 TYR A O 1
ATOM 577 N N . ASP A 1 69 ? 6.876 0.030 -22.697 1.00 73.44 69 ASP A N 1
ATOM 578 C CA . ASP A 1 69 ? 6.013 -1.051 -23.206 1.00 73.44 69 ASP A CA 1
ATOM 579 C C . ASP A 1 69 ? 4.559 -0.941 -22.672 1.00 73.44 69 ASP A C 1
ATOM 581 O O . ASP A 1 69 ? 4.342 -1.052 -21.463 1.00 73.44 69 ASP A O 1
ATOM 585 N N . PRO A 1 70 ? 3.528 -0.827 -23.535 1.00 74.94 70 PRO A N 1
ATOM 586 C CA . PRO A 1 70 ? 2.121 -0.771 -23.106 1.00 74.94 70 PRO A CA 1
ATOM 587 C C . PRO A 1 70 ? 1.636 -1.988 -22.296 1.00 74.94 70 PRO A C 1
ATOM 589 O O . PRO A 1 70 ? 0.693 -1.895 -21.504 1.00 74.94 70 PRO A O 1
ATOM 592 N N . SER A 1 71 ? 2.258 -3.160 -22.468 1.00 79.25 71 SER A N 1
ATOM 593 C CA . SER A 1 71 ? 1.935 -4.356 -21.678 1.00 79.25 71 SER A CA 1
ATOM 594 C C . SER A 1 71 ? 2.290 -4.196 -20.198 1.00 79.25 71 SER A C 1
ATOM 596 O O . SER A 1 71 ? 1.686 -4.855 -19.345 1.00 79.25 71 SER A O 1
ATOM 598 N N . LEU A 1 72 ? 3.223 -3.295 -19.887 1.00 76.81 72 LEU A N 1
ATOM 599 C CA . LEU A 1 72 ? 3.648 -2.997 -18.531 1.00 76.81 72 LEU A CA 1
ATOM 600 C C . LEU A 1 72 ? 2.636 -2.115 -17.805 1.00 76.81 72 LEU A C 1
ATOM 602 O O . LEU A 1 72 ? 2.301 -2.400 -16.661 1.00 76.81 72 LEU A O 1
ATOM 606 N N . GLU A 1 73 ? 2.043 -1.139 -18.491 1.00 76.12 73 GLU A N 1
ATOM 607 C CA . GLU A 1 73 ? 0.924 -0.363 -17.947 1.00 76.12 73 GLU A CA 1
ATOM 608 C C . GLU A 1 73 ? -0.239 -1.286 -17.547 1.00 76.12 73 GLU A C 1
ATOM 610 O O . GLU A 1 73 ? -0.785 -1.186 -16.444 1.00 76.12 73 GLU A O 1
ATOM 615 N N . LYS A 1 74 ? -0.587 -2.245 -18.417 1.00 81.00 74 LYS A N 1
ATOM 616 C CA . LYS A 1 74 ? -1.620 -3.247 -18.121 1.00 81.00 74 LYS A CA 1
ATOM 617 C C . LYS A 1 74 ? -1.243 -4.114 -16.916 1.00 81.00 74 LYS A C 1
ATOM 619 O O . LYS A 1 74 ? -2.102 -4.391 -16.080 1.00 81.00 74 LYS A O 1
ATOM 624 N N . PHE A 1 75 ? 0.019 -4.533 -16.824 1.00 83.44 75 PHE A N 1
ATOM 625 C CA . PHE A 1 75 ? 0.523 -5.316 -15.698 1.00 83.44 75 PHE A CA 1
ATOM 626 C C . PHE A 1 75 ? 0.456 -4.531 -14.380 1.00 83.44 75 PHE A C 1
ATOM 628 O O . PHE A 1 75 ? -0.090 -5.041 -13.405 1.00 83.44 75 PHE A O 1
ATOM 635 N N . ILE A 1 76 ? 0.915 -3.276 -14.363 1.00 79.56 76 ILE A N 1
ATOM 636 C CA . ILE A 1 76 ? 0.855 -2.401 -13.183 1.00 79.56 76 ILE A CA 1
ATOM 637 C C . ILE A 1 76 ? -0.602 -2.197 -12.757 1.00 79.56 76 ILE A C 1
ATOM 639 O O . ILE A 1 76 ? -0.930 -2.422 -11.597 1.00 79.56 76 ILE A O 1
ATOM 643 N N . LYS A 1 77 ? -1.512 -1.884 -13.690 1.00 79.88 77 LYS A N 1
ATOM 644 C CA . LYS A 1 77 ? -2.953 -1.751 -13.399 1.00 79.88 77 LYS A CA 1
ATOM 645 C C . LYS A 1 77 ? -3.548 -3.017 -12.779 1.00 79.88 77 LYS A C 1
ATOM 647 O O . LYS A 1 77 ? -4.333 -2.933 -11.830 1.00 79.88 77 LYS A O 1
ATOM 652 N N . GLN A 1 78 ? -3.172 -4.189 -13.290 1.00 86.56 78 GLN A N 1
ATOM 653 C CA . GLN A 1 78 ? -3.595 -5.468 -12.725 1.00 86.56 78 GLN A CA 1
ATOM 654 C C . GLN A 1 78 ? -3.068 -5.647 -11.294 1.00 86.56 78 GLN A C 1
ATOM 656 O O . GLN A 1 78 ? -3.839 -6.011 -10.406 1.00 86.56 78 GLN A O 1
ATOM 661 N N . LYS A 1 79 ? -1.785 -5.358 -11.055 1.00 85.75 79 LYS A N 1
ATOM 662 C CA . LYS A 1 79 ? -1.145 -5.487 -9.738 1.00 85.75 79 LYS A CA 1
ATOM 663 C C . LYS A 1 79 ? -1.708 -4.503 -8.713 1.00 85.75 79 LYS A C 1
ATOM 665 O O . LYS A 1 79 ? -1.993 -4.900 -7.585 1.00 85.75 79 LYS A O 1
ATOM 670 N N . SER A 1 80 ? -1.987 -3.266 -9.118 1.00 82.00 80 SER A N 1
ATOM 671 C CA . SER A 1 80 ? -2.689 -2.286 -8.283 1.00 82.00 80 SER A CA 1
ATOM 672 C C . SER A 1 80 ? -4.095 -2.761 -7.914 1.00 82.00 80 SER A C 1
ATOM 674 O O . SER A 1 80 ? -4.501 -2.633 -6.762 1.00 82.00 80 SER A O 1
ATOM 676 N N . SER A 1 81 ? -4.818 -3.377 -8.855 1.00 84.69 81 SER A N 1
ATOM 677 C CA . SER A 1 81 ? -6.148 -3.944 -8.588 1.00 84.69 81 SER A CA 1
ATOM 678 C C . SER A 1 81 ? -6.090 -5.120 -7.603 1.00 84.69 81 SER A C 1
ATOM 680 O O . SER A 1 81 ? -6.919 -5.201 -6.700 1.00 84.69 81 SER A O 1
ATOM 682 N N . GLU A 1 82 ? -5.095 -6.007 -7.732 1.00 88.81 82 GLU A N 1
ATOM 683 C CA . GLU A 1 82 ? -4.848 -7.102 -6.778 1.00 88.81 82 GLU A CA 1
ATOM 684 C C . GLU A 1 82 ? -4.550 -6.554 -5.373 1.00 88.81 82 GLU A C 1
ATOM 686 O O . GLU A 1 82 ? -5.168 -6.978 -4.395 1.00 88.81 82 GLU A O 1
ATOM 691 N N . SER A 1 83 ? -3.660 -5.560 -5.271 1.00 86.06 83 SER A N 1
ATOM 692 C CA . SER A 1 83 ? -3.319 -4.917 -3.997 1.00 86.06 83 SER A CA 1
ATOM 693 C C . SER A 1 83 ? -4.530 -4.242 -3.349 1.00 86.06 83 SER A C 1
ATOM 695 O O . SER A 1 83 ? -4.713 -4.348 -2.136 1.00 86.06 83 SER A O 1
ATOM 697 N N . LEU A 1 84 ? -5.387 -3.606 -4.148 1.00 86.12 84 LEU A N 1
ATOM 698 C CA . LEU A 1 84 ? -6.590 -2.938 -3.665 1.00 86.12 84 LEU A CA 1
ATOM 699 C C . LEU A 1 84 ? -7.622 -3.928 -3.101 1.00 86.12 84 LEU A C 1
ATOM 701 O O . LEU A 1 84 ? -8.263 -3.637 -2.091 1.00 86.12 84 LEU A O 1
ATOM 705 N N . LEU A 1 85 ? -7.764 -5.110 -3.710 1.00 88.81 85 LEU A N 1
ATOM 706 C CA . LEU A 1 85 ? -8.621 -6.176 -3.180 1.00 88.81 85 LEU A CA 1
ATOM 707 C C . LEU A 1 85 ? -8.099 -6.707 -1.840 1.00 88.81 85 LEU A C 1
ATOM 709 O O . LEU A 1 85 ? -8.876 -6.830 -0.896 1.00 88.81 85 LEU A O 1
ATOM 713 N N . LEU A 1 86 ? -6.788 -6.939 -1.729 1.00 90.75 86 LEU A N 1
ATOM 714 C CA . LEU A 1 86 ? -6.164 -7.355 -0.468 1.00 90.75 86 LEU A CA 1
ATOM 715 C C . LEU A 1 86 ? -6.367 -6.311 0.635 1.00 90.75 86 LEU A C 1
ATOM 717 O O . LEU A 1 86 ? -6.690 -6.661 1.768 1.00 90.75 86 LEU A O 1
ATOM 721 N N . PHE A 1 87 ? -6.219 -5.029 0.299 1.00 88.44 87 PHE A N 1
ATOM 722 C CA . PHE A 1 87 ? -6.448 -3.944 1.244 1.00 88.44 87 PHE A CA 1
ATOM 723 C C . PHE A 1 87 ? -7.917 -3.853 1.671 1.00 88.44 87 PHE A C 1
ATOM 725 O O . PHE A 1 87 ? -8.214 -3.678 2.849 1.00 88.44 87 PHE A O 1
ATOM 732 N N . LYS A 1 88 ? -8.854 -4.037 0.735 1.00 90.62 88 LYS A N 1
ATOM 733 C CA . LYS A 1 88 ? -10.288 -4.085 1.039 1.00 90.62 88 LYS A CA 1
ATOM 734 C C . LYS A 1 88 ? -10.615 -5.185 2.051 1.00 90.62 88 LYS A C 1
ATOM 736 O O . LYS A 1 88 ? -11.351 -4.923 3.001 1.00 90.62 88 LYS A O 1
ATOM 741 N N . ASP A 1 89 ? -10.094 -6.392 1.837 1.00 91.94 89 ASP A N 1
ATOM 742 C CA . ASP A 1 89 ? -10.303 -7.518 2.750 1.00 91.94 89 ASP A CA 1
ATOM 743 C C . ASP A 1 89 ? -9.683 -7.233 4.122 1.00 91.94 89 ASP A C 1
ATOM 745 O O . ASP A 1 89 ? -10.350 -7.401 5.138 1.00 91.94 89 ASP A O 1
ATOM 749 N N . PHE A 1 90 ? -8.468 -6.680 4.150 1.00 92.44 90 PHE A N 1
ATOM 750 C CA . PHE A 1 90 ? -7.810 -6.258 5.383 1.00 92.44 90 PHE A CA 1
ATOM 751 C C . PHE A 1 90 ? -8.651 -5.258 6.188 1.00 92.44 90 PHE A C 1
ATOM 753 O O . PHE A 1 90 ? -8.860 -5.452 7.381 1.00 92.44 90 PHE A O 1
ATOM 760 N N . ILE A 1 91 ? -9.189 -4.217 5.548 1.00 91.50 91 ILE A N 1
ATOM 761 C CA . ILE A 1 91 ? -10.055 -3.251 6.231 1.00 91.50 91 ILE A CA 1
ATOM 762 C C . ILE A 1 91 ? -11.304 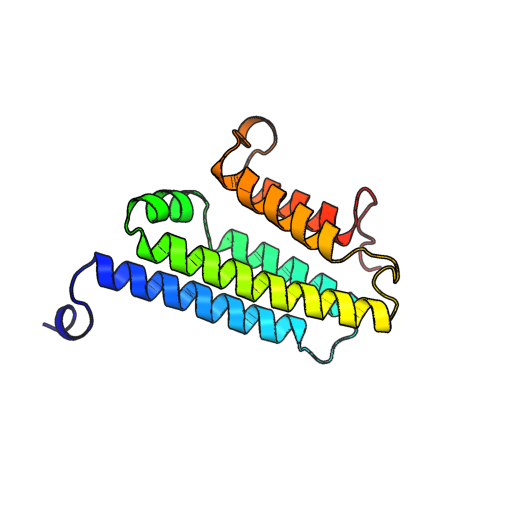-3.932 6.799 1.00 91.50 91 ILE A C 1
ATOM 764 O O . ILE A 1 91 ? -11.674 -3.643 7.935 1.00 91.50 91 ILE A O 1
ATOM 768 N N . ARG A 1 92 ? -11.937 -4.843 6.047 1.00 91.50 92 ARG A N 1
ATOM 769 C CA . ARG A 1 92 ? -13.121 -5.578 6.522 1.00 91.50 92 ARG A CA 1
ATOM 770 C C . ARG A 1 92 ? -12.804 -6.374 7.787 1.00 91.50 92 ARG A C 1
ATOM 772 O O . ARG A 1 92 ? -13.530 -6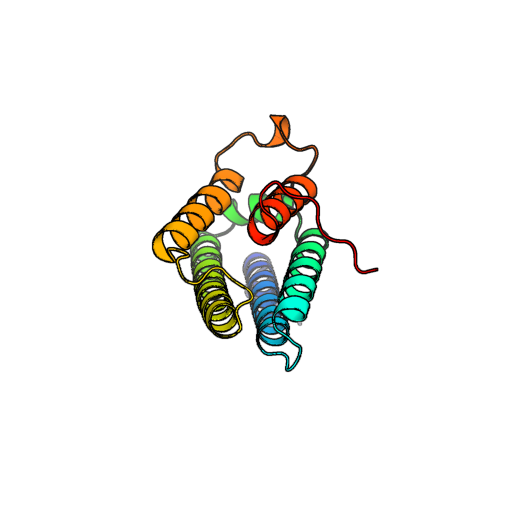.238 8.768 1.00 91.50 92 ARG A O 1
ATOM 779 N N . ASP A 1 93 ? -11.713 -7.133 7.789 1.00 92.31 93 ASP A N 1
ATOM 780 C CA . ASP A 1 93 ? -11.300 -7.919 8.956 1.00 92.31 93 ASP A CA 1
ATOM 781 C C . ASP A 1 93 ? -11.071 -6.996 10.172 1.00 92.31 93 ASP A C 1
ATOM 783 O O . ASP A 1 93 ? -11.534 -7.256 11.282 1.00 92.31 93 ASP A O 1
ATOM 787 N N . GLY A 1 94 ? -10.458 -5.828 9.954 1.00 91.44 94 GLY A N 1
ATOM 788 C CA . GLY A 1 94 ? -10.246 -4.843 11.015 1.00 91.44 94 GLY A CA 1
ATOM 789 C C . GLY A 1 94 ? -11.523 -4.149 11.495 1.00 91.44 94 GLY A C 1
ATOM 790 O O . GLY A 1 94 ? -11.552 -3.648 12.619 1.00 91.44 94 GLY A O 1
ATOM 791 N N . GLN A 1 95 ? -12.598 -4.114 10.699 1.00 91.81 95 GLN A N 1
ATOM 792 C CA . GLN A 1 95 ? -13.915 -3.657 11.165 1.00 91.81 95 GLN A CA 1
ATOM 793 C C . GLN A 1 95 ? -14.563 -4.671 12.117 1.00 91.81 95 GLN A C 1
ATOM 795 O O . GLN A 1 95 ? -15.222 -4.264 13.081 1.00 91.81 95 GLN A O 1
ATOM 800 N N . GLU A 1 96 ? -14.375 -5.971 11.869 1.00 90.75 96 GLU A N 1
ATOM 801 C CA . GLU A 1 96 ? -14.851 -7.044 12.752 1.00 90.75 96 GLU A CA 1
ATOM 802 C C . GLU A 1 96 ? -14.132 -6.993 14.107 1.00 90.75 96 GLU A C 1
ATOM 804 O O . GLU A 1 96 ? -14.776 -7.081 15.154 1.00 90.75 96 GLU A O 1
ATOM 809 N N . GLU A 1 97 ? -12.825 -6.721 14.089 1.00 90.44 97 GLU A N 1
ATOM 810 C CA . GLU A 1 97 ? -11.980 -6.554 15.279 1.00 90.44 97 GLU A CA 1
ATOM 811 C C . GLU A 1 97 ? -12.129 -5.181 15.975 1.00 90.44 97 GLU A C 1
ATOM 813 O O . GLU A 1 97 ? -11.509 -4.931 17.010 1.00 90.44 97 GLU A O 1
ATOM 818 N N . GLY A 1 98 ? -12.940 -4.266 15.431 1.00 89.44 98 GLY A N 1
ATOM 819 C CA . GLY A 1 98 ? -13.173 -2.936 16.013 1.00 89.44 98 GLY A CA 1
ATOM 820 C C . GLY A 1 98 ? -12.008 -1.948 15.865 1.00 89.44 98 GLY A C 1
ATOM 821 O O . GLY A 1 98 ? -11.973 -0.926 16.552 1.00 89.44 98 GLY A O 1
ATOM 822 N N . VAL A 1 99 ? -11.056 -2.230 14.974 1.00 89.88 99 VAL A N 1
ATOM 823 C CA . VAL A 1 99 ? -9.959 -1.321 14.616 1.00 89.88 99 VAL A CA 1
ATOM 824 C C . VAL A 1 99 ? -10.432 -0.241 13.651 1.00 89.88 99 VAL A C 1
ATOM 826 O O . VAL A 1 99 ? -10.116 0.930 13.849 1.00 89.88 99 VAL A O 1
ATOM 829 N N . PHE A 1 100 ? -11.231 -0.613 12.649 1.00 90.19 100 PHE A N 1
ATOM 830 C CA . PHE A 1 100 ? -11.828 0.332 11.707 1.00 90.19 100 PHE A CA 1
ATOM 831 C C . PHE A 1 100 ? -13.304 0.581 12.013 1.00 90.19 100 PHE A C 1
ATOM 833 O O . PHE A 1 100 ? -14.037 -0.287 12.492 1.00 90.19 100 PHE A O 1
ATOM 840 N N . ARG A 1 101 ? -13.774 1.788 11.688 1.00 89.62 101 ARG A N 1
ATOM 841 C CA . ARG A 1 101 ? -15.176 2.181 11.870 1.00 89.62 101 ARG A CA 1
ATOM 842 C C . ARG A 1 101 ? -16.111 1.275 11.055 1.00 89.62 101 ARG A C 1
ATOM 844 O O . ARG A 1 101 ? -15.980 1.161 9.837 1.00 89.62 101 ARG A O 1
ATOM 851 N N . LYS A 1 102 ? -17.099 0.657 11.712 1.00 88.56 102 LYS A N 1
ATOM 852 C CA . LYS A 1 102 ? -18.028 -0.315 11.089 1.00 88.56 102 LYS A CA 1
ATOM 853 C C . LYS A 1 102 ? -18.867 0.262 9.944 1.00 88.56 102 LYS A C 1
ATOM 855 O O . LYS A 1 102 ? -19.282 -0.463 9.054 1.00 88.56 102 LYS A O 1
ATOM 860 N N . ASN A 1 103 ? -19.104 1.572 9.955 1.00 89.44 103 ASN A N 1
ATOM 861 C CA . ASN A 1 103 ? -19.863 2.288 8.928 1.00 89.44 103 ASN A CA 1
ATOM 862 C C . ASN A 1 103 ? -18.981 2.861 7.800 1.00 89.44 103 ASN A C 1
ATOM 864 O O . ASN A 1 103 ? -19.421 3.740 7.056 1.00 89.44 103 ASN A O 1
ATOM 868 N N . LEU A 1 104 ? -17.721 2.425 7.689 1.00 87.75 104 LEU A N 1
ATOM 869 C CA . LEU A 1 104 ? -16.854 2.801 6.577 1.00 87.75 104 LEU A CA 1
ATOM 870 C C . LEU A 1 104 ? -17.451 2.283 5.267 1.00 87.75 104 LEU A C 1
ATOM 872 O O . LEU A 1 104 ? -17.610 1.081 5.064 1.00 87.75 104 LEU A O 1
ATOM 876 N N . ASN A 1 105 ? -17.786 3.207 4.369 1.00 90.06 105 ASN A N 1
ATOM 877 C CA . ASN A 1 105 ? -18.250 2.858 3.038 1.00 90.06 105 ASN A CA 1
ATOM 878 C C . ASN A 1 105 ? -17.049 2.413 2.195 1.00 90.06 105 ASN A C 1
ATOM 880 O O . ASN A 1 105 ? -16.251 3.238 1.751 1.00 90.06 105 ASN A O 1
ATOM 884 N N . MET A 1 106 ? -16.940 1.104 1.964 1.00 87.00 106 MET A N 1
ATOM 885 C CA . MET A 1 106 ? -15.841 0.536 1.183 1.00 87.00 106 MET A CA 1
ATOM 886 C C . MET A 1 106 ? -15.822 1.042 -0.260 1.00 87.00 106 MET A C 1
ATOM 888 O O . MET A 1 106 ? -14.747 1.264 -0.799 1.00 87.00 106 MET A O 1
ATOM 892 N N . GLY A 1 107 ? -16.978 1.273 -0.887 1.00 87.88 107 GLY A N 1
ATOM 893 C CA . GLY A 1 107 ? -17.034 1.824 -2.245 1.00 87.88 107 GLY A CA 1
ATOM 894 C C . GLY A 1 107 ? -16.427 3.225 -2.323 1.00 87.88 107 GLY A C 1
ATOM 895 O O . GLY A 1 107 ? -15.636 3.504 -3.220 1.00 87.88 107 GLY A O 1
ATOM 896 N N . PHE A 1 108 ? -16.729 4.072 -1.338 1.00 89.00 108 PHE A N 1
ATOM 897 C CA . PHE A 1 108 ? -16.125 5.398 -1.220 1.00 89.00 108 PHE A CA 1
ATOM 898 C C . PHE A 1 108 ? -14.616 5.320 -0.967 1.00 89.00 108 PHE A C 1
ATOM 900 O O . PHE A 1 108 ? -13.857 6.024 -1.622 1.00 89.00 108 PHE A O 1
ATOM 907 N N . LEU A 1 109 ? -14.168 4.427 -0.078 1.00 86.75 109 LEU A N 1
ATOM 908 C CA . LEU A 1 109 ? -12.740 4.229 0.184 1.00 86.75 109 LEU A CA 1
ATOM 909 C C . LEU A 1 109 ? -11.984 3.845 -1.095 1.00 86.75 109 LEU A C 1
ATOM 911 O O . LEU A 1 109 ? -10.982 4.467 -1.428 1.00 86.75 109 LEU A O 1
ATOM 915 N N . LEU A 1 110 ? -12.497 2.863 -1.840 1.00 85.19 110 LEU A N 1
ATOM 916 C CA . LEU A 1 110 ? -11.915 2.424 -3.110 1.00 85.19 110 LEU A CA 1
ATOM 917 C C . LEU A 1 110 ? -11.888 3.556 -4.148 1.00 85.19 110 LEU A C 1
ATOM 919 O O . LEU A 1 110 ? -10.910 3.693 -4.880 1.00 85.19 110 LEU A O 1
ATOM 923 N N . HIS A 1 111 ? -12.938 4.380 -4.190 1.00 87.25 111 HIS A N 1
ATOM 924 C CA . HIS A 1 111 ? -13.006 5.539 -5.075 1.00 87.25 111 HIS A CA 1
ATOM 925 C C . HIS A 1 111 ? -11.930 6.583 -4.742 1.00 87.25 111 HIS A C 1
ATOM 927 O O . HIS A 1 111 ? -11.214 7.025 -5.639 1.00 87.25 111 HIS A O 1
ATOM 933 N N . ILE A 1 112 ? -11.759 6.918 -3.458 1.00 85.62 112 ILE A N 1
ATOM 934 C CA . ILE A 1 112 ? -10.709 7.835 -2.989 1.00 85.62 112 ILE A CA 1
ATOM 935 C C . ILE A 1 112 ? -9.315 7.286 -3.308 1.00 85.62 112 ILE A C 1
ATOM 937 O O . ILE A 1 112 ? -8.479 8.013 -3.838 1.00 85.62 112 ILE A O 1
ATOM 941 N N . PHE A 1 113 ? -9.083 5.992 -3.079 1.00 81.75 113 PHE A N 1
ATOM 942 C CA . PHE A 1 113 ? -7.840 5.320 -3.465 1.00 81.75 113 PHE A CA 1
ATOM 943 C C . PHE A 1 113 ? -7.517 5.488 -4.947 1.00 81.75 113 PHE A C 1
ATOM 945 O O . PHE A 1 113 ? -6.374 5.766 -5.309 1.00 81.75 113 PHE A O 1
ATOM 952 N N . GLN A 1 114 ? -8.521 5.311 -5.804 1.00 79.94 114 GLN A N 1
ATOM 953 C CA . GLN A 1 114 ? -8.345 5.419 -7.243 1.00 79.94 114 GLN A CA 1
ATOM 954 C C . GLN A 1 114 ? -8.038 6.854 -7.681 1.00 79.94 114 GLN A C 1
ATOM 956 O O . GLN A 1 114 ? -7.181 7.036 -8.541 1.00 79.94 114 GLN A O 1
ATOM 961 N N . ILE A 1 115 ? -8.697 7.858 -7.091 1.00 82.69 115 ILE A N 1
ATOM 962 C CA . ILE A 1 115 ? -8.400 9.274 -7.358 1.00 82.69 115 ILE A CA 1
ATOM 963 C C . ILE A 1 115 ? -6.949 9.576 -6.986 1.00 82.69 115 ILE A C 1
ATOM 965 O O . ILE A 1 115 ? -6.180 9.993 -7.846 1.00 82.69 115 ILE A O 1
ATOM 969 N N . LEU A 1 116 ? -6.559 9.278 -5.746 1.00 75.44 116 LEU A N 1
ATOM 970 C CA . LEU A 1 116 ? -5.230 9.613 -5.231 1.00 75.44 116 LEU A CA 1
ATOM 971 C C . LEU A 1 116 ? -4.122 8.882 -6.006 1.00 75.44 116 LEU A C 1
ATOM 973 O O . LEU A 1 116 ? -3.143 9.496 -6.413 1.00 75.44 116 LEU A O 1
ATOM 977 N N . SER A 1 117 ? -4.321 7.602 -6.337 1.00 71.56 117 SER A N 1
ATOM 978 C CA . SER A 1 117 ? -3.359 6.848 -7.160 1.00 71.56 117 SER A CA 1
ATOM 979 C C . SER A 1 117 ? -3.194 7.422 -8.573 1.00 71.56 117 SER A C 1
ATOM 981 O O . SER A 1 117 ? -2.129 7.285 -9.172 1.00 71.56 117 SER A O 1
ATOM 983 N N . ASN A 1 118 ? -4.244 8.032 -9.131 1.00 70.94 118 ASN A N 1
ATOM 984 C CA . ASN A 1 118 ? -4.194 8.639 -10.459 1.00 70.94 118 ASN A CA 1
ATOM 985 C C . ASN A 1 118 ? -3.556 10.031 -10.432 1.00 70.94 118 ASN A C 1
ATOM 987 O O . ASN A 1 118 ? -2.814 10.345 -11.363 1.00 70.94 118 ASN A O 1
ATOM 991 N N . SER A 1 119 ? -3.797 10.823 -9.377 1.00 71.06 119 SER A N 1
ATOM 992 C CA . SER A 1 119 ? -3.221 12.166 -9.210 1.00 71.06 119 SER A CA 1
ATOM 993 C C . SER A 1 119 ? -1.695 12.156 -9.317 1.00 71.06 119 SER A C 1
ATOM 995 O O . SER A 1 119 ? -1.129 13.073 -9.905 1.00 71.06 119 SER A O 1
ATOM 997 N N . PHE A 1 120 ? -1.038 11.072 -8.885 1.00 62.97 120 PHE A N 1
ATOM 998 C CA . PHE A 1 120 ? 0.404 10.875 -9.062 1.00 62.97 120 PHE A CA 1
ATOM 999 C C . PHE A 1 120 ? 0.896 11.044 -10.511 1.00 62.97 120 PHE A C 1
ATOM 1001 O O . PHE A 1 120 ? 1.964 11.602 -10.738 1.00 62.97 120 PHE A O 1
ATOM 1008 N N . PHE A 1 121 ? 0.131 10.576 -11.501 1.00 60.78 121 PHE A N 1
ATOM 1009 C CA . PHE A 1 121 ? 0.548 10.606 -12.907 1.00 60.78 121 PHE A CA 1
ATOM 1010 C C . PHE A 1 121 ? -0.002 11.800 -13.694 1.00 60.78 121 PHE A C 1
ATOM 1012 O O . PHE A 1 121 ? 0.370 11.973 -14.857 1.00 60.78 121 PHE A O 1
ATOM 1019 N N . SER A 1 122 ? -0.938 12.560 -13.120 1.00 62.59 122 SER A N 1
ATOM 1020 C CA . SER A 1 122 ? -1.709 13.576 -13.846 1.00 62.59 122 SER A CA 1
ATOM 1021 C C . SER A 1 122 ? -1.557 14.995 -13.315 1.00 62.59 122 SER A C 1
ATOM 1023 O O . SER A 1 122 ? -1.912 15.931 -14.029 1.00 62.59 122 SER A O 1
ATOM 1025 N N . GLU A 1 123 ? -1.069 15.175 -12.089 1.00 64.25 123 GLU A N 1
ATOM 1026 C CA . GLU A 1 123 ? -1.009 16.481 -11.434 1.00 64.25 123 GLU A CA 1
ATOM 1027 C C . GLU A 1 123 ? 0.434 16.930 -11.202 1.00 64.25 123 GLU A C 1
ATOM 1029 O O . GLU A 1 123 ? 1.329 16.122 -10.963 1.00 64.25 123 GLU A O 1
ATOM 1034 N N . ASN A 1 124 ? 0.663 18.244 -11.265 1.00 68.62 124 ASN A N 1
ATOM 1035 C CA . ASN A 1 124 ? 1.945 18.833 -10.893 1.00 68.62 124 ASN A CA 1
ATOM 1036 C C . ASN A 1 124 ? 2.062 18.849 -9.360 1.00 68.62 124 ASN A C 1
ATOM 1038 O O . ASN A 1 124 ? 1.757 19.852 -8.712 1.00 68.62 124 ASN A O 1
ATOM 1042 N N . LEU A 1 125 ? 2.417 17.698 -8.786 1.00 71.06 125 LEU A N 1
ATOM 1043 C CA . LEU A 1 125 ? 2.542 17.503 -7.339 1.00 71.06 125 LEU A CA 1
ATOM 1044 C C . LEU A 1 125 ? 3.766 18.212 -6.741 1.00 71.06 125 LEU A C 1
ATOM 1046 O O . LEU A 1 125 ? 3.794 18.433 -5.533 1.00 71.06 125 LEU A O 1
ATOM 1050 N N . GLU A 1 126 ? 4.721 18.641 -7.572 1.00 71.31 126 GLU A N 1
ATOM 1051 C CA . GLU A 1 126 ? 5.938 19.357 -7.151 1.00 71.31 126 GLU A CA 1
ATOM 1052 C C . GLU A 1 126 ? 5.632 20.706 -6.477 1.00 71.31 126 GLU A C 1
ATOM 1054 O O . GLU A 1 126 ? 6.463 21.251 -5.759 1.00 71.31 126 GLU A O 1
ATOM 1059 N N . GLN A 1 127 ? 4.427 21.256 -6.673 1.00 80.75 127 GLN A N 1
ATOM 1060 C CA . GLN A 1 127 ? 3.992 22.474 -5.978 1.00 80.75 127 GLN A CA 1
ATOM 1061 C C . GLN A 1 127 ? 3.587 22.233 -4.511 1.00 80.75 127 GLN A C 1
ATOM 1063 O O . GLN A 1 127 ? 3.448 23.195 -3.757 1.00 80.75 127 GLN A O 1
ATOM 1068 N N . TYR A 1 128 ? 3.341 20.976 -4.127 1.00 79.88 128 TYR A N 1
ATOM 1069 C CA . TYR A 1 128 ? 2.848 20.594 -2.800 1.00 79.88 128 TYR A CA 1
ATOM 1070 C C . TYR A 1 128 ? 3.845 19.738 -2.017 1.00 79.88 128 TYR A C 1
ATOM 1072 O O . TYR A 1 128 ? 3.829 19.779 -0.791 1.00 79.88 128 TYR A O 1
ATOM 1080 N N . PHE A 1 129 ? 4.696 18.976 -2.707 1.00 80.25 129 PHE A N 1
ATOM 1081 C CA . PHE A 1 129 ? 5.613 18.021 -2.091 1.00 80.25 129 PHE A CA 1
ATOM 1082 C C . PHE A 1 129 ? 7.014 18.161 -2.684 1.00 80.25 129 PHE A C 1
ATOM 1084 O O . PHE A 1 129 ? 7.166 18.301 -3.897 1.00 80.25 129 PHE A O 1
ATOM 1091 N N . GLU A 1 130 ? 8.034 18.094 -1.826 1.00 77.00 130 GLU A N 1
ATOM 1092 C CA . GLU A 1 130 ? 9.444 18.164 -2.236 1.00 77.00 130 GLU A CA 1
ATOM 1093 C C . GLU A 1 130 ? 9.880 16.893 -2.975 1.00 77.00 130 GLU A C 1
ATOM 1095 O O . GLU A 1 130 ? 10.716 16.936 -3.882 1.00 77.00 130 GLU A O 1
ATOM 1100 N N . SER A 1 131 ? 9.282 15.757 -2.616 1.00 74.44 131 SER A N 1
ATOM 1101 C CA . SER A 1 131 ? 9.513 14.472 -3.255 1.00 74.44 131 SER A CA 1
ATOM 1102 C C . SER A 1 131 ? 8.242 13.621 -3.318 1.00 74.44 131 SER A C 1
ATOM 1104 O O . SER A 1 131 ? 7.245 13.850 -2.634 1.00 74.44 131 SER A O 1
ATOM 1106 N N . TYR A 1 132 ? 8.278 12.573 -4.138 1.00 73.12 132 TYR A N 1
ATOM 1107 C CA . TYR A 1 132 ? 7.222 11.558 -4.140 1.00 73.12 132 TYR A CA 1
ATOM 1108 C C . TYR A 1 132 ? 7.138 10.768 -2.840 1.00 73.12 132 TYR A C 1
ATOM 1110 O O . TYR A 1 132 ? 6.063 10.298 -2.474 1.00 73.12 132 TYR A O 1
ATOM 1118 N N . GLU A 1 133 ? 8.274 10.582 -2.175 1.00 76.06 133 GLU A N 1
ATOM 1119 C CA . GLU A 1 133 ? 8.300 9.901 -0.893 1.00 76.06 133 GLU A CA 1
ATOM 1120 C C . GLU A 1 133 ? 7.448 10.676 0.119 1.00 76.06 133 GLU A C 1
ATOM 1122 O O . GLU A 1 133 ? 6.599 10.078 0.780 1.00 76.06 133 GLU A O 1
ATOM 1127 N N . ASP A 1 134 ? 7.584 12.007 0.137 1.00 80.38 134 ASP A N 1
ATOM 1128 C CA . ASP A 1 134 ? 6.778 12.899 0.976 1.00 80.38 134 ASP A CA 1
ATOM 1129 C C . ASP A 1 134 ? 5.293 12.813 0.622 1.00 80.38 134 ASP A C 1
ATOM 1131 O O . ASP A 1 134 ? 4.456 12.648 1.508 1.00 80.38 134 ASP A O 1
ATOM 1135 N N . TYR A 1 135 ? 4.957 12.826 -0.674 1.00 81.00 135 TYR A N 1
ATOM 1136 C CA . TYR A 1 135 ? 3.574 12.652 -1.127 1.00 81.00 135 TYR A CA 1
ATOM 1137 C C . TYR A 1 135 ? 2.953 11.346 -0.616 1.00 81.00 135 TYR A C 1
ATOM 1139 O O . TYR A 1 135 ? 1.833 11.349 -0.102 1.00 81.00 135 TYR A O 1
ATOM 1147 N N . ILE A 1 136 ? 3.654 10.215 -0.758 1.00 78.31 136 ILE A N 1
ATOM 1148 C CA . ILE A 1 136 ? 3.093 8.926 -0.347 1.00 78.31 136 ILE A CA 1
ATOM 1149 C C . ILE A 1 136 ? 3.046 8.804 1.181 1.00 78.31 136 ILE A C 1
ATOM 1151 O O . ILE A 1 136 ? 2.092 8.216 1.691 1.00 78.31 136 ILE A O 1
ATOM 1155 N N . ARG A 1 137 ? 4.017 9.359 1.919 1.00 81.44 137 ARG A N 1
ATOM 1156 C CA . ARG A 1 137 ? 3.965 9.418 3.391 1.00 81.44 137 ARG A CA 1
ATOM 1157 C C . ARG A 1 137 ? 2.719 10.172 3.857 1.00 81.44 137 ARG A C 1
ATOM 1159 O O . ARG A 1 137 ? 1.901 9.584 4.559 1.00 81.44 137 ARG A O 1
ATOM 1166 N N . GLU A 1 138 ? 2.510 11.388 3.359 1.00 85.00 138 GLU A N 1
ATOM 1167 C CA . GLU A 1 138 ? 1.333 12.212 3.673 1.00 85.00 138 GLU A CA 1
ATOM 1168 C C . GLU A 1 138 ? 0.021 11.523 3.281 1.00 85.00 138 GLU A C 1
ATOM 1170 O O . GLU A 1 138 ? -0.953 11.504 4.034 1.00 85.00 138 GLU A O 1
ATOM 1175 N N . TYR A 1 139 ? -0.001 10.868 2.121 1.00 82.19 139 TYR A N 1
ATOM 1176 C CA . TYR A 1 139 ? -1.138 10.067 1.681 1.00 82.19 139 TYR A CA 1
ATOM 1177 C C . TYR A 1 139 ? -1.463 8.909 2.641 1.00 82.19 139 TYR A C 1
ATOM 1179 O O . TYR A 1 139 ? -2.633 8.682 2.970 1.00 82.19 139 TYR A O 1
ATOM 1187 N N . LEU A 1 140 ? -0.451 8.148 3.066 1.00 82.75 140 LEU A N 1
ATOM 1188 C CA . LEU A 1 140 ? -0.641 7.010 3.961 1.00 82.75 140 LEU A CA 1
ATOM 1189 C C . LEU A 1 140 ? -1.051 7.474 5.361 1.00 82.75 140 LEU A C 1
ATOM 1191 O O . LEU A 1 140 ? -1.945 6.870 5.959 1.00 82.75 140 LEU A O 1
ATOM 1195 N N . ASP A 1 141 ? -0.465 8.561 5.852 1.00 83.94 141 ASP A N 1
ATOM 1196 C CA . ASP A 1 141 ? -0.830 9.137 7.141 1.00 83.94 141 ASP A CA 1
ATOM 1197 C C . ASP A 1 141 ? -2.269 9.666 7.118 1.00 83.94 141 ASP A C 1
ATOM 1199 O O . ASP A 1 141 ? -3.070 9.303 7.984 1.00 83.94 141 ASP A O 1
ATOM 1203 N N . PHE A 1 142 ? -2.662 10.383 6.061 1.00 85.19 142 PHE A N 1
ATOM 1204 C CA . PHE A 1 142 ? -4.050 10.796 5.858 1.00 85.19 142 PHE A CA 1
ATOM 1205 C C . PHE A 1 142 ? -5.017 9.606 5.829 1.00 85.19 142 PHE A C 1
ATOM 1207 O O . PHE A 1 142 ? -6.126 9.665 6.364 1.00 85.19 142 PHE A O 1
ATOM 1214 N N . LEU A 1 143 ? -4.617 8.493 5.219 1.00 81.69 143 LEU A N 1
ATOM 1215 C CA . LEU A 1 143 ? -5.468 7.317 5.118 1.00 81.69 143 LEU A CA 1
ATOM 1216 C C . LEU A 1 143 ? -5.687 6.619 6.471 1.00 81.69 143 LEU A C 1
ATOM 1218 O O . LEU A 1 143 ? -6.812 6.200 6.765 1.00 81.69 143 LEU A O 1
ATOM 1222 N N . PHE A 1 144 ? -4.627 6.435 7.258 1.00 79.50 144 PHE A N 1
ATOM 1223 C CA . PHE A 1 144 ? -4.685 5.641 8.490 1.00 79.50 144 PHE A CA 1
ATOM 1224 C C . PHE A 1 144 ? -4.985 6.469 9.739 1.00 79.50 144 PHE A C 1
ATOM 1226 O O . PHE A 1 144 ? -5.632 5.957 10.656 1.00 79.50 144 PHE A O 1
ATOM 1233 N N . TYR A 1 145 ? -4.566 7.732 9.759 1.00 80.75 145 TYR A N 1
ATOM 1234 C CA . TYR A 1 145 ? -4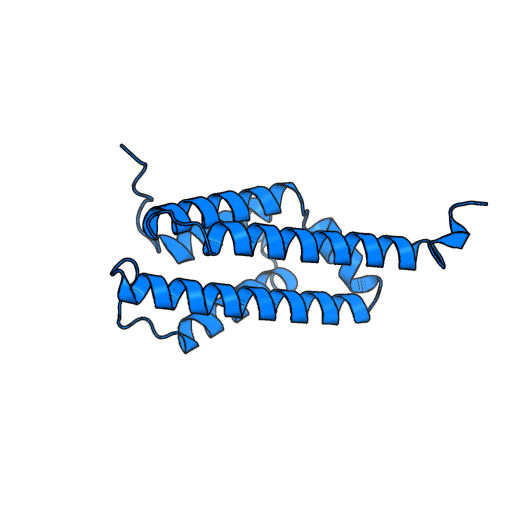.710 8.641 10.897 1.00 80.75 145 TYR A CA 1
ATOM 1235 C C . TYR A 1 145 ? -5.600 9.848 10.580 1.00 80.75 145 TYR A C 1
ATOM 1237 O O . TYR A 1 145 ? -6.023 10.560 11.488 1.00 80.75 145 TYR A O 1
ATOM 1245 N N . GLY A 1 146 ? -5.970 10.069 9.316 1.00 81.44 146 GLY A N 1
ATOM 1246 C CA . GLY A 1 146 ? -6.797 11.212 8.946 1.00 81.44 146 GLY A CA 1
ATOM 1247 C C . GLY A 1 146 ? -6.030 12.518 9.119 1.00 81.44 146 GLY A C 1
ATOM 1248 O O . GLY A 1 146 ? -4.974 12.710 8.539 1.00 81.44 146 GLY A O 1
ATOM 1249 N N . LEU A 1 147 ? -6.592 13.431 9.909 1.00 76.38 147 LEU A N 1
ATOM 1250 C CA . LEU A 1 147 ? -5.984 14.732 10.221 1.00 76.38 147 LEU A CA 1
ATOM 1251 C C . LEU A 1 147 ? -5.472 14.801 11.668 1.00 76.38 147 LEU A C 1
ATOM 1253 O O . LEU A 1 147 ? -5.162 15.882 12.160 1.00 76.38 147 LEU A O 1
ATOM 1257 N N . THR A 1 148 ? -5.482 13.674 12.382 1.00 70.69 148 THR A N 1
ATOM 1258 C CA . THR A 1 148 ? -5.058 13.600 13.785 1.00 70.69 148 THR A CA 1
ATOM 1259 C C . THR A 1 148 ? -3.632 13.081 13.885 1.00 70.69 148 THR A C 1
ATOM 1261 O O . THR A 1 148 ? -3.215 12.288 13.043 1.00 70.69 148 THR A O 1
ATOM 1264 N N . GLU A 1 149 ? -2.900 13.506 14.918 1.00 67.25 149 GLU A N 1
ATOM 1265 C CA . GLU A 1 149 ? -1.538 13.031 15.167 1.00 67.25 149 GLU A CA 1
ATOM 1266 C C . GLU A 1 149 ? -1.496 11.505 15.291 1.00 67.25 149 GLU A C 1
ATOM 1268 O O . GLU A 1 149 ? -2.401 10.863 15.837 1.00 67.25 149 GLU A O 1
ATOM 1273 N N . ARG A 1 150 ? -0.409 10.923 14.786 1.00 67.06 150 ARG A N 1
ATOM 1274 C CA . ARG A 1 150 ? -0.088 9.524 15.027 1.00 67.06 150 ARG A CA 1
ATOM 1275 C C . ARG A 1 150 ? 0.198 9.375 16.519 1.00 67.06 150 ARG A C 1
ATOM 1277 O O . ARG A 1 150 ? 1.121 9.997 17.026 1.00 67.06 150 ARG A O 1
ATOM 1284 N N . GLU A 1 151 ? -0.586 8.560 17.227 1.00 60.75 151 GLU A N 1
ATOM 1285 C CA . GLU A 1 151 ? -0.211 8.144 18.582 1.00 60.75 151 GLU A CA 1
ATOM 1286 C C . GLU A 1 151 ? 1.108 7.368 18.475 1.00 60.75 151 GLU A C 1
ATOM 1288 O O . GLU A 1 151 ? 1.133 6.199 18.072 1.00 60.75 151 GLU A O 1
ATOM 1293 N N . ASP A 1 152 ? 2.221 8.036 18.775 1.00 49.91 152 ASP A N 1
ATOM 1294 C CA . ASP A 1 152 ? 3.504 7.369 18.926 1.00 49.91 152 ASP A CA 1
ATOM 1295 C C . ASP A 1 152 ? 3.371 6.333 20.045 1.00 49.91 152 ASP A C 1
ATOM 1297 O O . ASP A 1 152 ? 2.788 6.596 21.100 1.00 49.91 152 ASP A O 1
ATOM 1301 N N . LYS A 1 153 ? 3.874 5.116 19.801 1.00 47.59 153 LYS A N 1
ATOM 1302 C CA . LYS A 1 153 ? 3.905 4.064 20.823 1.00 47.59 153 LYS A CA 1
ATOM 1303 C C . LYS A 1 153 ? 4.668 4.602 22.039 1.00 47.59 153 LYS A C 1
ATOM 1305 O O . LYS A 1 153 ? 5.882 4.776 21.952 1.00 47.59 153 LYS A O 1
ATOM 1310 N N . ALA A 1 154 ? 3.953 4.849 23.136 1.00 35.12 154 ALA A N 1
ATOM 1311 C CA . ALA A 1 154 ? 4.540 5.018 24.463 1.00 35.12 154 ALA A CA 1
ATOM 1312 C C . ALA A 1 154 ? 5.183 3.710 24.949 1.00 35.12 154 ALA A C 1
ATOM 1314 O O . ALA A 1 154 ? 4.649 2.623 24.610 1.00 35.12 154 ALA A O 1
#

Radius of gyration: 17.64 Å; Cα contacts (8 Å, |Δi|>4): 59; chains: 1; bounding box: 46×41×50 Å

Nearest PDB structures (foldseek):
  3vuq-assembly1_A  TM=7.491E-01  e=6.337E-04  Thermus thermophilus HB8
  3vuq-assembly2_D  TM=7.395E-01  e=1.184E-03  Thermus thermophilus HB8
  3vuq-assembly1_B  TM=7.367E-01  e=3.113E-03  Thermus thermophilus HB8
  3knw-assembly1_A  TM=7.030E-01  e=4.502E-02  Acinetobacter baylyi ADP1
  3bti-assembly1_A  TM=5.595E-01  e=1.974E-01  Staphylococcus aureus subsp. aureus Mu50